Protein AF-A0A0B7FPZ1-F1 (afdb_monomer)

Secondary structure (DSSP, 8-state):
--SHHHHHHHHHHHHTSSS-------B-S--SSGGGHHHHHHHHHHHHHHTTS-TTS---S---PPPSSTHHHHHHHHHTTPPP-----BPPSS--SHHHHHHHHHHTS-HHHHHHH---HHHHHHHHHHHHHHHHHHHHTTSGGG--PPPB-

Mean predicted aligned error: 4.53 Å

InterPro domains:
  IPR029063 S-adenosyl-L-methionine-dependent methyltransferase superfamily [G3DSA:3.40.50.150] (1-146)

Nearest PDB structures (foldseek):
  1hmc-assembly1_A  TM=2.364E-01  e=9.979E-01  Homo sapiens
  4fa8-assembly1_F  TM=2.074E-01  e=1.175E+00  Homo sapiens

pLDDT: mean 90.56, std 8.21, range [58.44, 98.44]

Foldseek 3Di:
DPDLVVLLVVLLVVVPDPDDDDDDKDFLLAAPDPLQVLLSLLLVLVCLLQVLDDPVPDPDPRHDDDHSPCVSVVVSNVVSVDDDPDDDKAHDPDFPCSSLVSLVVLLPDDLVNSVVRPVDPVSSVVSVVSNVVSVVSQVVLVHSVSRGHGMMD

Structure (mmCIF, N/CA/C/O backbone):
data_AF-A0A0B7FPZ1-F1
#
_entry.id   AF-A0A0B7FPZ1-F1
#
loop_
_atom_site.group_PDB
_atom_site.id
_atom_site.type_symbol
_atom_site.label_atom_id
_atom_site.label_alt_id
_atom_site.label_comp_id
_atom_site.label_asym_id
_atom_site.label_entity_id
_atom_site.label_seq_id
_atom_site.pdbx_PDB_ins_code
_atom_site.Cartn_x
_atom_site.Cartn_y
_atom_site.Cartn_z
_atom_site.occupancy
_atom_site.B_iso_or_equiv
_atom_site.auth_seq_id
_atom_site.auth_comp_id
_atom_site.auth_asym_id
_atom_site.auth_atom_id
_atom_site.pdbx_PDB_model_num
ATOM 1 N N . MET A 1 1 ? 15.597 8.525 -1.594 1.00 60.59 1 MET A N 1
ATOM 2 C CA . MET A 1 1 ? 14.149 8.447 -1.293 1.00 60.59 1 MET A CA 1
ATOM 3 C C . MET A 1 1 ? 13.586 7.226 -2.002 1.00 60.59 1 MET A C 1
ATOM 5 O O . MET A 1 1 ? 14.058 6.962 -3.094 1.00 60.59 1 MET A O 1
ATOM 9 N N . SER A 1 2 ? 12.629 6.478 -1.449 1.00 77.81 2 SER A N 1
ATOM 10 C CA . SER A 1 2 ? 11.872 5.550 -2.309 1.00 77.81 2 SER A CA 1
ATOM 11 C C . SER A 1 2 ? 10.943 6.404 -3.172 1.00 77.81 2 SER A C 1
ATOM 13 O O . SER A 1 2 ? 10.285 7.294 -2.648 1.00 77.81 2 SER A O 1
ATOM 15 N N . SER A 1 3 ? 11.018 6.268 -4.491 1.00 84.94 3 SER A N 1
ATOM 16 C CA . SER A 1 3 ? 10.235 7.050 -5.454 1.00 84.94 3 SER A CA 1
ATOM 17 C C . SER A 1 3 ? 10.309 6.376 -6.828 1.00 84.94 3 SER A C 1
ATOM 19 O O . SER A 1 3 ? 11.260 5.621 -7.067 1.00 84.94 3 SER A O 1
ATOM 21 N N . PRO A 1 4 ? 9.396 6.680 -7.770 1.00 87.25 4 PRO A N 1
ATOM 22 C CA . PRO A 1 4 ? 9.513 6.188 -9.145 1.00 87.25 4 PRO A CA 1
ATOM 23 C C . PRO A 1 4 ? 10.861 6.546 -9.792 1.00 87.25 4 PRO A C 1
ATOM 25 O O . PRO A 1 4 ? 11.491 5.706 -10.429 1.00 87.25 4 PRO A O 1
ATOM 28 N N . ALA A 1 5 ? 11.355 7.769 -9.563 1.00 89.75 5 ALA A N 1
ATOM 29 C CA . ALA A 1 5 ? 12.641 8.222 -10.093 1.00 89.75 5 ALA A CA 1
ATOM 30 C C . ALA A 1 5 ? 13.826 7.443 -9.499 1.00 89.75 5 ALA A C 1
ATOM 32 O O . ALA A 1 5 ? 14.782 7.113 -10.201 1.00 89.75 5 ALA A O 1
ATOM 33 N N . THR A 1 6 ? 13.767 7.111 -8.208 1.00 89.50 6 THR A N 1
ATOM 34 C CA . THR A 1 6 ? 14.793 6.281 -7.570 1.00 89.50 6 THR A CA 1
ATOM 35 C C . THR A 1 6 ? 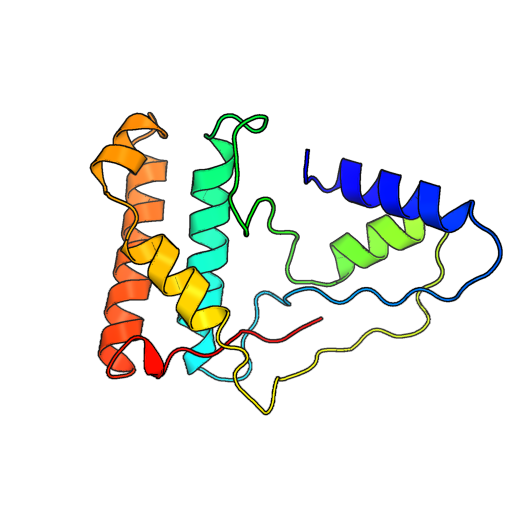14.753 4.847 -8.082 1.00 89.50 6 THR A C 1
ATOM 37 O O . THR A 1 6 ? 15.813 4.286 -8.346 1.00 89.50 6 THR A O 1
ATOM 40 N N . LEU A 1 7 ? 13.566 4.275 -8.304 1.00 89.00 7 LEU A N 1
ATOM 41 C CA . LEU A 1 7 ? 13.441 2.951 -8.913 1.00 89.00 7 LEU A CA 1
ATOM 42 C C . LEU A 1 7 ? 14.025 2.921 -10.335 1.00 89.00 7 LEU A C 1
ATOM 44 O O . LEU A 1 7 ? 14.784 2.011 -10.659 1.00 89.00 7 LEU A O 1
ATOM 48 N N . LEU A 1 8 ? 13.757 3.944 -11.153 1.00 91.12 8 LEU A N 1
ATOM 49 C CA . LEU A 1 8 ? 14.355 4.077 -12.486 1.00 91.12 8 LEU A CA 1
ATOM 50 C C . LEU A 1 8 ? 15.886 4.120 -12.431 1.00 91.12 8 LEU A C 1
ATOM 52 O O . LEU A 1 8 ? 16.561 3.433 -13.197 1.00 91.12 8 LEU A O 1
ATOM 56 N N . ASN A 1 9 ? 16.447 4.908 -11.512 1.00 92.94 9 ASN A N 1
ATOM 57 C CA . ASN A 1 9 ? 17.895 4.975 -11.334 1.00 92.94 9 ASN A CA 1
ATOM 58 C C . ASN A 1 9 ? 18.471 3.627 -10.887 1.00 92.94 9 ASN A C 1
ATOM 60 O O . ASN A 1 9 ? 19.483 3.200 -11.436 1.00 92.94 9 ASN A O 1
ATOM 64 N N . ASN A 1 10 ? 17.791 2.911 -9.986 1.00 91.12 10 ASN A N 1
ATOM 65 C CA . ASN A 1 10 ? 18.187 1.558 -9.594 1.00 91.12 10 ASN A CA 1
ATOM 66 C C . ASN A 1 10 ? 18.186 0.607 -10.797 1.00 91.12 10 ASN A C 1
ATOM 68 O O . ASN A 1 10 ? 19.150 -0.133 -10.994 1.00 91.12 10 ASN A O 1
ATOM 72 N N . PHE A 1 11 ? 17.155 0.654 -11.646 1.00 91.31 11 PHE A N 1
ATOM 73 C CA . PHE A 1 11 ? 17.116 -0.143 -12.872 1.00 91.31 11 PHE A CA 1
ATOM 74 C C . PHE A 1 11 ? 18.253 0.205 -13.835 1.00 91.31 11 PHE A C 1
ATOM 76 O O . PHE A 1 11 ? 18.859 -0.714 -14.382 1.00 91.31 11 PHE A O 1
ATOM 83 N N . ARG A 1 12 ? 18.609 1.482 -14.006 1.00 92.94 12 ARG A N 1
ATOM 84 C CA . ARG A 1 12 ? 19.756 1.899 -14.839 1.00 92.94 12 ARG A CA 1
ATOM 85 C C . ARG A 1 12 ? 21.090 1.402 -14.284 1.00 92.94 12 ARG A C 1
ATOM 87 O O . ARG A 1 12 ? 21.931 0.907 -15.037 1.00 92.94 12 ARG A O 1
ATOM 94 N N . THR A 1 13 ? 21.277 1.492 -12.969 1.00 92.56 13 THR A N 1
ATOM 95 C CA . THR A 1 13 ? 22.473 0.971 -12.296 1.00 92.56 13 THR A CA 1
ATOM 96 C C . THR A 1 13 ? 22.584 -0.539 -12.478 1.00 92.56 13 THR A C 1
ATOM 98 O O . THR A 1 13 ? 23.649 -1.033 -12.840 1.00 92.56 13 THR A O 1
ATOM 101 N N . LEU A 1 14 ? 21.482 -1.274 -12.296 1.00 89.88 14 LEU A N 1
ATOM 102 C CA . LEU A 1 14 ? 21.452 -2.722 -12.498 1.00 89.88 14 LEU A CA 1
ATOM 103 C C . LEU A 1 14 ? 21.677 -3.110 -13.965 1.00 89.88 14 LEU A C 1
ATOM 105 O O . LEU A 1 14 ? 22.291 -4.144 -14.214 1.00 89.88 14 LEU A O 1
ATOM 109 N N . PHE A 1 15 ? 21.193 -2.309 -14.921 1.00 89.00 15 PHE A N 1
ATOM 110 C CA . PHE A 1 15 ? 21.353 -2.567 -16.356 1.00 89.00 15 PHE A CA 1
ATOM 111 C C . PHE A 1 15 ? 22.815 -2.442 -16.792 1.00 89.00 15 PHE A C 1
ATOM 113 O O . PHE A 1 15 ? 23.290 -3.195 -17.634 1.00 89.00 15 PHE A O 1
ATOM 120 N N . SER A 1 16 ? 23.542 -1.510 -16.174 1.00 88.19 16 SER A N 1
ATOM 121 C CA . SER A 1 16 ? 24.965 -1.275 -16.437 1.00 88.19 16 SER A CA 1
ATOM 122 C C . SER A 1 16 ? 25.879 -2.364 -15.853 1.00 88.19 16 SER A C 1
ATOM 124 O O . SER A 1 16 ? 27.081 -2.365 -16.118 1.00 88.19 16 SER A O 1
ATOM 126 N N . ALA A 1 17 ? 25.341 -3.276 -15.036 1.00 86.31 17 ALA A N 1
ATOM 127 C CA . ALA A 1 17 ? 26.099 -4.371 -14.445 1.00 86.31 17 ALA A CA 1
ATOM 128 C C . ALA A 1 17 ? 26.253 -5.554 -15.430 1.00 86.31 17 ALA A C 1
ATOM 130 O O . ALA A 1 17 ? 25.392 -5.759 -16.286 1.00 86.31 17 ALA A O 1
ATOM 131 N N . PRO A 1 18 ? 27.314 -6.378 -15.307 1.00 81.31 18 PRO A N 1
ATOM 132 C CA . PRO A 1 18 ? 27.516 -7.554 -16.155 1.00 81.31 18 PRO A CA 1
ATOM 133 C C . PRO A 1 18 ? 26.310 -8.507 -16.173 1.00 81.31 18 PRO A C 1
ATOM 135 O O . PRO A 1 18 ? 25.591 -8.644 -15.185 1.00 81.31 18 PRO A O 1
ATOM 138 N N . SER A 1 19 ? 26.122 -9.170 -17.316 1.00 64.69 19 SER A N 1
ATOM 139 C CA . SER A 1 19 ? 24.926 -9.899 -17.760 1.00 64.69 19 SER A CA 1
ATOM 140 C C . SER A 1 19 ? 24.312 -10.866 -16.736 1.00 64.69 19 SER A C 1
ATOM 142 O O . SER A 1 19 ? 24.742 -12.015 -16.617 1.00 64.69 19 SER A O 1
ATOM 144 N N . ILE A 1 20 ? 23.242 -10.439 -16.061 1.00 75.69 20 ILE A N 1
ATOM 145 C CA . ILE A 1 20 ? 22.403 -11.307 -15.223 1.00 75.69 20 ILE A CA 1
ATOM 146 C C . ILE A 1 20 ? 20.931 -10.976 -15.495 1.00 75.69 20 ILE A C 1
ATOM 148 O O . ILE A 1 20 ? 20.535 -9.811 -15.474 1.00 75.69 20 ILE A O 1
ATOM 152 N N . LYS A 1 21 ? 20.108 -12.005 -15.729 1.00 85.38 21 LYS A N 1
ATOM 153 C CA . LYS A 1 21 ? 18.644 -11.866 -15.732 1.00 85.38 21 LYS A CA 1
ATOM 154 C C . LYS A 1 21 ? 18.179 -11.464 -14.334 1.00 85.38 21 LYS A C 1
ATOM 156 O O . LYS A 1 21 ? 18.582 -12.085 -13.353 1.00 85.38 21 LYS A O 1
ATOM 161 N N . ARG A 1 22 ? 17.335 -10.441 -14.234 1.00 86.44 22 ARG A N 1
ATOM 162 C CA . ARG A 1 22 ? 16.783 -9.979 -12.957 1.00 86.44 22 ARG A CA 1
ATOM 163 C C . ARG A 1 22 ? 15.298 -10.302 -12.889 1.00 86.44 22 ARG A C 1
ATOM 165 O O . ARG A 1 22 ? 14.592 -10.122 -13.876 1.00 86.44 22 ARG A O 1
ATOM 172 N N . SER A 1 23 ? 14.866 -10.751 -11.719 1.00 88.44 23 SER A N 1
ATOM 173 C CA . SER A 1 23 ? 13.457 -10.870 -11.359 1.00 88.44 23 SER A CA 1
ATOM 174 C C . SER A 1 23 ? 13.149 -9.801 -10.323 1.00 88.44 23 SER A C 1
ATOM 176 O O . SER A 1 23 ? 13.956 -9.563 -9.423 1.00 88.44 23 SER A O 1
ATOM 178 N N . VAL A 1 24 ? 12.001 -9.157 -10.471 1.00 86.88 24 VAL A N 1
ATOM 179 C CA . VAL A 1 24 ? 11.449 -8.212 -9.502 1.00 86.88 24 VAL A CA 1
ATOM 180 C C . VAL A 1 24 ? 10.107 -8.784 -9.088 1.00 86.88 24 VAL A C 1
ATOM 182 O O . VAL A 1 24 ? 9.371 -9.243 -9.953 1.00 86.88 24 VAL A O 1
ATOM 185 N N . ALA A 1 25 ? 9.842 -8.784 -7.789 1.00 87.12 25 ALA A N 1
ATOM 186 C CA . ALA A 1 25 ? 8.554 -9.138 -7.224 1.00 87.12 25 ALA A CA 1
ATOM 187 C C . ALA A 1 25 ? 8.132 -7.995 -6.303 1.00 87.12 25 ALA A C 1
ATOM 189 O O . ALA A 1 25 ? 8.972 -7.450 -5.583 1.00 87.12 25 ALA A O 1
ATOM 190 N N . GLU A 1 26 ? 6.868 -7.608 -6.354 1.00 87.00 26 GLU A N 1
ATOM 191 C CA . GLU A 1 26 ? 6.315 -6.532 -5.538 1.00 87.00 26 GLU A CA 1
ATOM 192 C C . GLU A 1 26 ? 4.831 -6.786 -5.290 1.00 87.00 26 GLU A C 1
ATOM 194 O O . GLU A 1 26 ? 4.168 -7.435 -6.089 1.00 87.00 26 GLU A O 1
ATOM 199 N N . TYR A 1 27 ? 4.257 -6.229 -4.230 1.00 90.12 27 TYR A N 1
ATOM 200 C CA . TYR A 1 27 ? 2.821 -6.371 -4.023 1.00 90.12 27 TYR A CA 1
ATOM 201 C C . TYR A 1 27 ? 1.996 -5.772 -5.179 1.00 90.12 27 TYR A C 1
ATOM 203 O O . TYR A 1 27 ? 2.250 -4.657 -5.649 1.00 90.12 27 TYR A O 1
ATOM 211 N N . ALA A 1 28 ? 0.982 -6.516 -5.630 1.00 89.62 28 ALA A N 1
ATOM 212 C CA . ALA A 1 28 ? 0.158 -6.187 -6.796 1.00 89.62 28 ALA A CA 1
ATOM 213 C C . ALA A 1 28 ? -0.896 -5.100 -6.515 1.00 89.62 28 ALA A C 1
ATOM 215 O O . ALA A 1 28 ? -1.508 -4.572 -7.441 1.00 89.62 28 ALA A O 1
ATOM 216 N N . LEU A 1 29 ? -1.132 -4.763 -5.237 1.00 91.00 29 LEU A N 1
ATOM 217 C CA . LEU A 1 29 ? -2.261 -3.933 -4.769 1.00 91.00 29 LEU A CA 1
ATOM 218 C C . LEU A 1 29 ? -3.637 -4.462 -5.205 1.00 91.00 29 LEU A C 1
ATOM 220 O O . LEU A 1 29 ? -4.623 -3.724 -5.251 1.00 91.00 29 LEU A O 1
ATOM 224 N N . SER A 1 30 ? -3.705 -5.753 -5.491 1.00 91.19 30 SER A N 1
ATOM 225 C CA . SER A 1 30 ? -4.921 -6.520 -5.704 1.00 91.19 30 SER A CA 1
ATOM 226 C C . SER A 1 30 ? -4.897 -7.735 -4.791 1.00 91.19 30 SER A C 1
ATOM 228 O O . SER A 1 30 ? -3.838 -8.185 -4.358 1.00 91.19 30 SER A O 1
ATOM 230 N N . ALA A 1 31 ? -6.075 -8.259 -4.483 1.00 92.81 31 ALA A N 1
ATOM 231 C CA . ALA A 1 31 ? -6.203 -9.471 -3.700 1.00 92.81 31 ALA A CA 1
ATOM 232 C C . ALA A 1 31 ? -7.186 -10.406 -4.393 1.00 92.81 31 ALA A C 1
ATOM 234 O O . ALA A 1 31 ? -8.356 -10.063 -4.568 1.00 92.81 31 ALA A O 1
ATOM 235 N N . SER A 1 32 ? -6.720 -11.599 -4.743 1.00 93.19 32 SER A N 1
ATOM 236 C CA . SER A 1 32 ? -7.572 -12.662 -5.274 1.00 93.19 32 SER A CA 1
ATOM 237 C C . SER A 1 32 ? -8.436 -13.282 -4.175 1.00 93.19 32 SER A C 1
ATOM 239 O O . SER A 1 32 ? -9.541 -13.762 -4.424 1.00 93.19 32 SER A O 1
ATOM 241 N N . ASN A 1 33 ? -7.961 -13.231 -2.927 1.00 93.25 33 ASN A N 1
ATOM 242 C CA . ASN A 1 33 ? -8.736 -13.590 -1.748 1.00 93.25 33 ASN A CA 1
ATOM 243 C C . ASN A 1 33 ? -9.352 -12.337 -1.109 1.00 93.25 33 ASN A C 1
ATOM 245 O O . ASN A 1 33 ? -8.645 -11.373 -0.813 1.00 93.25 33 ASN A O 1
ATOM 249 N N . ILE A 1 34 ? -10.654 -12.377 -0.811 1.00 93.75 34 ILE A N 1
ATOM 250 C CA . ILE A 1 34 ? -11.366 -11.255 -0.182 1.00 93.75 34 ILE A CA 1
ATOM 251 C C . ILE A 1 34 ? -10.725 -10.811 1.149 1.00 93.75 34 ILE A C 1
ATOM 253 O O . ILE A 1 34 ? -10.728 -9.626 1.485 1.00 93.75 34 ILE A O 1
ATOM 257 N N . ASN A 1 35 ? -10.096 -11.737 1.877 1.00 96.00 35 ASN A N 1
ATOM 258 C CA . ASN A 1 35 ? -9.417 -11.465 3.140 1.00 96.00 35 ASN A CA 1
ATOM 259 C C . ASN A 1 35 ? -8.138 -10.622 2.982 1.00 96.00 35 ASN A C 1
ATOM 261 O O . ASN A 1 35 ? -7.593 -10.170 3.989 1.00 96.00 35 ASN A O 1
ATOM 265 N N . GLY A 1 36 ? -7.653 -10.406 1.754 1.00 96.06 36 GLY A N 1
ATOM 266 C CA . GLY A 1 36 ? -6.508 -9.540 1.458 1.00 96.06 36 GLY A CA 1
ATOM 267 C C . GLY A 1 36 ? -6.869 -8.067 1.230 1.00 96.06 36 GLY A C 1
ATOM 268 O O . GLY A 1 36 ? -6.001 -7.201 1.306 1.00 96.06 36 GLY A O 1
ATOM 269 N N . TYR A 1 37 ? -8.143 -7.721 1.018 1.00 96.38 37 TYR A N 1
ATOM 270 C CA . TYR A 1 37 ? -8.534 -6.317 0.806 1.00 96.38 37 TYR A CA 1
ATOM 271 C C . TYR A 1 37 ? -8.200 -5.362 1.964 1.00 96.38 37 TYR A C 1
ATOM 273 O O . TYR A 1 37 ? -7.798 -4.229 1.679 1.00 96.38 37 TYR A O 1
ATOM 281 N N . PRO A 1 38 ? -8.303 -5.760 3.250 1.00 98.12 38 PRO A N 1
ATOM 282 C CA . PRO A 1 38 ? -7.841 -4.914 4.347 1.00 98.12 38 PRO A CA 1
ATOM 283 C C . PRO A 1 38 ? -6.367 -4.525 4.204 1.00 98.12 38 PRO A C 1
ATOM 285 O O . PRO A 1 38 ? -6.012 -3.386 4.497 1.00 98.12 38 PRO A O 1
ATOM 288 N N . HIS A 1 39 ? -5.527 -5.431 3.698 1.00 97.38 39 HIS A N 1
ATOM 289 C CA . HIS A 1 39 ? -4.111 -5.172 3.467 1.00 97.38 39 HIS A CA 1
ATOM 290 C C . HIS A 1 39 ? -3.885 -4.184 2.309 1.00 97.38 39 HIS A C 1
ATOM 292 O O . HIS A 1 39 ? -3.116 -3.240 2.485 1.00 97.38 39 HIS A O 1
ATOM 298 N N . VAL A 1 40 ? -4.624 -4.289 1.192 1.00 96.12 40 VAL A N 1
ATOM 299 C CA . VAL A 1 40 ? -4.574 -3.281 0.104 1.00 96.12 40 VAL A CA 1
ATOM 300 C C . VAL A 1 40 ? -4.853 -1.876 0.650 1.00 96.12 40 VAL A C 1
ATOM 302 O O . VAL A 1 40 ? -4.090 -0.936 0.420 1.00 96.12 40 VAL A O 1
ATOM 305 N N . LEU A 1 41 ? -5.944 -1.731 1.406 1.00 97.44 41 LEU A N 1
ATOM 306 C CA . LEU A 1 41 ? -6.339 -0.452 1.995 1.00 97.44 41 LEU A CA 1
ATOM 307 C C . LEU A 1 41 ? -5.315 0.048 3.019 1.00 97.44 41 LEU A C 1
ATOM 309 O O . LEU A 1 41 ? -5.043 1.249 3.075 1.00 97.44 41 LEU A O 1
ATOM 313 N N . ALA A 1 42 ? -4.735 -0.863 3.805 1.00 97.69 42 ALA A N 1
ATOM 314 C CA . ALA A 1 42 ? -3.731 -0.515 4.796 1.00 97.69 42 ALA A CA 1
ATOM 315 C C . ALA A 1 42 ? -2.470 0.069 4.157 1.00 97.69 42 ALA A C 1
ATOM 317 O O . ALA A 1 42 ? -2.010 1.130 4.576 1.00 97.69 42 ALA A O 1
ATOM 318 N N . VAL A 1 43 ? -1.958 -0.575 3.108 1.00 96.06 43 VAL A N 1
ATOM 319 C CA . VAL A 1 43 ? -0.779 -0.123 2.356 1.00 96.06 43 VAL A CA 1
ATOM 320 C C . VAL A 1 43 ? -1.025 1.254 1.729 1.00 96.06 43 VAL A C 1
ATOM 322 O O . VAL A 1 43 ? -0.189 2.149 1.855 1.00 96.06 43 VAL A O 1
ATOM 325 N N . LEU A 1 44 ? -2.198 1.480 1.127 1.00 95.56 44 LEU A N 1
ATOM 326 C CA . LEU A 1 44 ? -2.546 2.784 0.551 1.00 95.56 44 LEU A CA 1
ATOM 327 C C . LEU A 1 44 ? -2.600 3.893 1.609 1.00 95.56 44 LEU A C 1
ATOM 329 O O . LEU A 1 44 ? -1.993 4.947 1.421 1.00 95.56 44 LEU A O 1
ATOM 333 N N . ALA A 1 45 ? -3.277 3.663 2.736 1.00 96.56 45 ALA A N 1
ATOM 334 C CA . ALA A 1 45 ? -3.353 4.655 3.807 1.00 96.56 45 ALA A CA 1
ATOM 335 C C . ALA A 1 45 ? -1.985 4.934 4.440 1.00 96.56 45 ALA A C 1
ATOM 337 O O . ALA A 1 45 ? -1.665 6.088 4.719 1.00 96.56 45 ALA A O 1
ATOM 338 N N . GLN A 1 46 ? -1.155 3.908 4.636 1.00 95.69 46 GLN A N 1
ATOM 339 C CA . GLN A 1 46 ? 0.203 4.096 5.139 1.00 95.69 46 GLN A CA 1
ATOM 340 C C . GLN A 1 46 ? 1.048 4.941 4.186 1.00 95.69 46 GLN A C 1
ATOM 342 O O . GLN A 1 46 ? 1.708 5.871 4.642 1.00 95.69 46 GLN A O 1
ATOM 347 N N . ALA A 1 47 ? 0.964 4.700 2.875 1.00 93.88 47 ALA A N 1
ATOM 348 C CA . ALA A 1 47 ? 1.641 5.532 1.884 1.00 93.88 47 ALA A CA 1
ATOM 349 C C . ALA A 1 47 ? 1.146 6.986 1.906 1.00 93.88 47 ALA A C 1
ATOM 351 O O . ALA A 1 47 ? 1.954 7.907 1.819 1.00 93.88 47 ALA A O 1
ATOM 352 N N . MET A 1 48 ? -0.162 7.206 2.083 1.00 94.75 48 MET A N 1
ATOM 353 C CA . MET A 1 48 ? -0.732 8.550 2.243 1.00 94.75 48 MET A CA 1
ATOM 354 C C . MET A 1 48 ? -0.244 9.252 3.513 1.00 94.75 48 MET A C 1
ATOM 356 O O . MET A 1 48 ? -0.074 10.461 3.504 1.00 94.75 48 MET A O 1
ATOM 360 N N . ILE A 1 49 ? -0.011 8.529 4.609 1.00 94.94 49 ILE A N 1
ATOM 361 C CA . ILE A 1 49 ? 0.574 9.110 5.827 1.00 94.94 49 ILE A CA 1
ATOM 362 C C . ILE A 1 49 ? 2.062 9.406 5.613 1.00 94.94 49 ILE A C 1
ATOM 364 O O . ILE A 1 49 ? 2.574 10.426 6.075 1.00 94.94 49 ILE A O 1
ATOM 368 N N . GLU A 1 50 ? 2.764 8.511 4.923 1.00 93.81 50 GLU A N 1
ATOM 369 C CA . GLU A 1 50 ? 4.210 8.568 4.762 1.00 93.81 50 GLU A CA 1
ATOM 370 C C . GLU A 1 50 ? 4.687 9.832 4.049 1.00 93.81 50 GLU A C 1
ATOM 372 O O . GLU A 1 50 ? 5.701 10.399 4.451 1.00 93.81 50 GLU A O 1
ATOM 377 N N . VAL A 1 51 ? 3.955 10.313 3.040 1.00 92.81 51 VAL A N 1
ATOM 378 C CA . VAL A 1 51 ? 4.361 11.507 2.275 1.00 92.81 51 VAL A CA 1
ATOM 379 C C . VAL A 1 51 ? 4.480 12.776 3.131 1.00 92.81 51 VAL A C 1
ATOM 381 O O . VAL A 1 51 ? 5.082 13.749 2.685 1.00 92.81 51 VAL A O 1
ATOM 384 N N . HIS A 1 52 ? 3.944 12.769 4.356 1.00 93.81 52 HIS A N 1
ATOM 385 C CA . HIS A 1 52 ? 4.044 13.873 5.313 1.00 93.81 52 HIS A CA 1
ATOM 386 C C . HIS A 1 52 ? 5.155 13.698 6.359 1.00 93.81 52 HIS A C 1
ATOM 388 O O . HIS A 1 52 ? 5.391 14.606 7.157 1.00 93.81 52 HIS A O 1
ATOM 394 N N . LYS A 1 53 ? 5.825 12.542 6.407 1.00 92.00 53 LYS A N 1
ATOM 395 C CA . LYS A 1 53 ? 6.912 12.296 7.360 1.00 92.00 53 LYS A CA 1
ATOM 396 C C . LYS A 1 53 ? 8.244 12.838 6.851 1.00 92.00 53 LYS A C 1
AT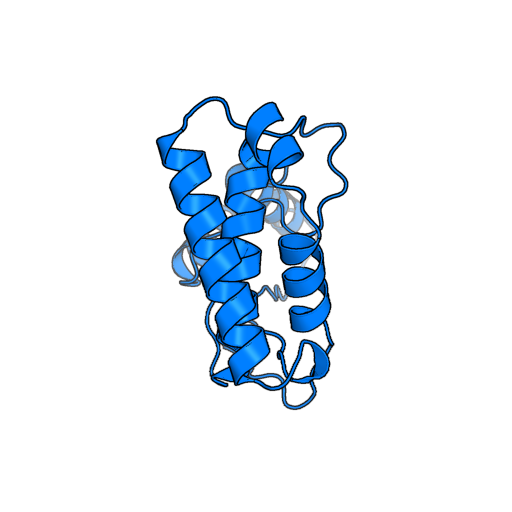OM 398 O O . LYS A 1 53 ? 8.485 12.959 5.652 1.00 92.00 53 LYS A O 1
ATOM 403 N N . ASP A 1 54 ? 9.145 13.093 7.796 1.00 89.69 54 ASP A N 1
ATOM 404 C CA . ASP A 1 54 ? 10.557 13.320 7.499 1.00 89.69 54 ASP A CA 1
ATOM 405 C C . ASP A 1 54 ? 11.175 12.035 6.927 1.00 89.69 54 ASP A C 1
ATOM 407 O O . ASP A 1 54 ? 11.312 11.022 7.621 1.00 89.69 54 ASP A O 1
ATOM 411 N N . TYR A 1 55 ? 11.533 12.077 5.645 1.00 80.19 55 TYR A N 1
ATOM 412 C CA . TYR A 1 55 ? 11.997 10.910 4.903 1.00 80.19 55 TYR A CA 1
ATOM 413 C C . TYR A 1 55 ? 13.352 10.386 5.389 1.00 80.19 55 TYR A C 1
ATOM 415 O O . TYR A 1 55 ? 13.638 9.204 5.196 1.00 80.19 55 TYR A O 1
ATOM 423 N N . GLU A 1 56 ? 14.191 11.230 5.999 1.00 82.81 56 GLU A N 1
ATOM 424 C CA . GLU A 1 56 ? 15.508 10.817 6.507 1.00 82.81 56 GLU A CA 1
ATOM 425 C C . GLU A 1 56 ? 15.388 10.004 7.792 1.00 82.81 56 GLU A C 1
ATOM 427 O O . GLU A 1 56 ? 16.279 9.225 8.124 1.00 82.81 56 GLU A O 1
ATOM 432 N N . LYS A 1 57 ? 14.265 10.160 8.495 1.00 84.06 57 LYS A N 1
ATOM 433 C CA . LYS A 1 57 ? 13.985 9.512 9.778 1.00 84.06 57 LYS A CA 1
ATOM 434 C C . LYS A 1 57 ? 12.934 8.417 9.674 1.00 84.06 57 LYS A C 1
ATOM 436 O O . LYS A 1 57 ? 12.576 7.830 10.691 1.00 84.06 57 LYS A O 1
ATOM 441 N N . SER A 1 58 ? 12.396 8.169 8.480 1.00 83.00 58 SER A N 1
ATOM 442 C CA . SER A 1 58 ? 11.338 7.185 8.340 1.00 83.00 58 SER A CA 1
ATOM 443 C C . SER A 1 58 ? 11.873 5.756 8.319 1.00 83.00 58 SER A C 1
ATOM 445 O O . SER A 1 58 ? 12.684 5.369 7.472 1.00 83.00 58 SER A O 1
ATOM 447 N N . GLU A 1 59 ? 11.333 4.951 9.227 1.00 83.25 59 GLU A N 1
ATOM 448 C CA . GLU A 1 59 ? 11.553 3.509 9.329 1.00 83.25 59 GLU A CA 1
ATOM 449 C C . GLU A 1 59 ? 10.362 2.704 8.779 1.00 83.25 59 GLU A C 1
ATOM 451 O O . GLU A 1 59 ? 10.334 1.484 8.906 1.00 83.25 59 GLU A O 1
ATOM 456 N N . SER A 1 60 ? 9.377 3.359 8.146 1.00 84.12 60 SER A N 1
ATOM 457 C CA . SER A 1 60 ? 8.179 2.686 7.630 1.00 84.12 60 SER A CA 1
ATOM 458 C C . SER A 1 60 ? 8.519 1.620 6.590 1.00 84.12 60 SER A C 1
ATOM 460 O O . SER A 1 60 ? 9.406 1.819 5.750 1.00 84.12 60 SER A O 1
ATOM 462 N N . ASN A 1 61 ? 7.764 0.518 6.613 1.00 83.69 61 ASN A N 1
ATOM 463 C CA . ASN A 1 61 ? 7.857 -0.540 5.609 1.00 83.69 61 ASN A CA 1
ATOM 464 C C . ASN A 1 61 ? 7.275 -0.069 4.267 1.00 83.69 61 ASN A C 1
ATOM 466 O O . ASN A 1 61 ? 7.951 -0.065 3.240 1.00 83.69 61 ASN A O 1
ATOM 470 N N . VAL A 1 62 ? 6.045 0.448 4.294 1.00 86.31 62 VAL A N 1
ATOM 471 C CA . VAL A 1 62 ? 5.397 1.045 3.125 1.00 86.31 62 VAL A CA 1
ATOM 472 C C . VAL A 1 62 ? 5.798 2.511 3.006 1.00 86.31 62 VAL A C 1
ATOM 474 O O . VAL A 1 62 ? 5.432 3.327 3.852 1.00 86.31 62 VAL A O 1
ATOM 477 N N . ARG A 1 63 ? 6.531 2.857 1.938 1.00 86.50 63 ARG A N 1
ATOM 478 C CA . ARG A 1 63 ? 6.987 4.243 1.704 1.00 86.50 63 ARG A CA 1
ATOM 479 C C . ARG A 1 63 ? 6.459 4.894 0.440 1.00 86.50 63 ARG A C 1
ATOM 481 O O . ARG A 1 63 ? 6.208 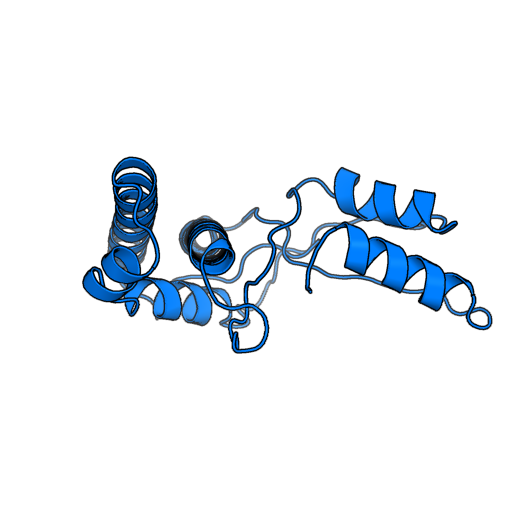6.093 0.388 1.00 86.50 63 ARG A O 1
ATOM 488 N N . THR A 1 64 ? 6.343 4.112 -0.620 1.00 86.38 64 THR A N 1
ATOM 489 C CA . THR A 1 64 ? 5.858 4.584 -1.912 1.00 86.38 64 THR A CA 1
ATOM 490 C C . THR A 1 64 ? 5.092 3.456 -2.545 1.00 86.38 64 THR A C 1
ATOM 492 O O . THR A 1 64 ? 5.637 2.378 -2.761 1.00 86.38 64 THR A O 1
ATOM 495 N N . VAL A 1 65 ? 3.831 3.724 -2.846 1.00 87.50 65 VAL A N 1
ATOM 496 C CA . VAL A 1 65 ? 2.981 2.786 -3.557 1.00 87.50 65 VAL A CA 1
ATOM 497 C C . VAL A 1 65 ? 3.004 3.172 -5.026 1.00 87.50 65 VAL A C 1
ATOM 499 O O . VAL A 1 65 ? 2.619 4.280 -5.399 1.00 87.50 65 VAL A O 1
ATOM 502 N N . LEU A 1 66 ? 3.522 2.271 -5.855 1.00 79.62 66 LEU A N 1
ATOM 503 C CA . LEU A 1 66 ? 3.490 2.412 -7.307 1.00 79.62 66 LEU A CA 1
ATOM 504 C C . LEU A 1 66 ? 2.149 1.902 -7.831 1.00 79.62 66 LEU A C 1
ATOM 506 O O . LEU A 1 66 ? 1.491 1.098 -7.179 1.00 79.62 66 LEU A O 1
ATOM 510 N N . ARG A 1 67 ? 1.731 2.374 -9.007 1.00 73.81 67 ARG A N 1
ATOM 511 C CA . ARG A 1 67 ? 0.462 1.962 -9.619 1.00 73.81 67 ARG A CA 1
ATOM 512 C C . ARG A 1 67 ? 0.403 0.428 -9.727 1.00 73.81 67 ARG A C 1
ATOM 514 O O . ARG A 1 67 ? 1.393 -0.183 -10.122 1.00 73.81 67 ARG A O 1
ATOM 521 N N . SER A 1 68 ? -0.748 -0.146 -9.363 1.00 63.56 68 SER A N 1
ATOM 522 C CA . SER A 1 68 ? -1.017 -1.597 -9.302 1.00 63.56 68 SER A CA 1
ATOM 523 C C . SER A 1 68 ? -0.784 -2.307 -10.632 1.00 63.56 68 SER A C 1
ATOM 525 O O . SER A 1 68 ? -0.363 -3.454 -10.684 1.00 63.56 68 SER A O 1
ATOM 527 N N . GLU A 1 69 ? -1.026 -1.594 -11.726 1.00 61.12 69 GLU A N 1
ATOM 528 C CA . GLU A 1 69 ? -0.746 -2.070 -13.067 1.00 61.12 69 GLU A CA 1
ATOM 529 C C . GLU A 1 69 ? 0.773 -2.058 -13.282 1.00 61.12 69 GLU A C 1
ATOM 531 O O . GLU A 1 69 ? 1.410 -0.993 -13.236 1.00 61.12 69 GLU A O 1
ATOM 536 N N . GLY A 1 70 ? 1.341 -3.235 -13.572 1.00 58.44 70 GLY A N 1
ATOM 537 C CA . GLY A 1 70 ? 2.749 -3.433 -13.930 1.00 58.44 70 GLY A CA 1
ATOM 538 C C . GLY A 1 70 ? 3.271 -2.409 -14.938 1.00 58.44 70 GLY A C 1
ATOM 539 O O . GLY A 1 70 ? 4.451 -2.087 -14.912 1.00 58.44 70 GLY A O 1
ATOM 540 N N . ILE A 1 71 ? 2.389 -1.786 -15.728 1.00 60.06 71 ILE A N 1
ATOM 541 C CA . ILE A 1 71 ? 2.633 -0.649 -16.627 1.00 60.06 71 ILE A CA 1
ATOM 542 C C . ILE A 1 71 ? 3.649 0.350 -16.067 1.00 60.06 71 ILE A C 1
ATOM 544 O O . ILE A 1 71 ? 4.600 0.672 -16.768 1.00 60.06 71 ILE A O 1
ATOM 548 N N . SER A 1 72 ? 3.510 0.823 -14.821 1.00 71.06 72 SER A N 1
ATOM 549 C CA . SER A 1 72 ? 4.458 1.826 -14.307 1.00 71.06 72 SER A CA 1
ATOM 550 C C . SER A 1 72 ? 5.859 1.246 -14.081 1.00 71.06 72 SER A C 1
ATOM 552 O O . SER A 1 72 ? 6.850 1.865 -14.450 1.00 71.06 72 SER A O 1
ATOM 554 N N . LYS A 1 73 ? 5.966 0.027 -13.545 1.00 75.81 73 LYS A N 1
ATOM 555 C CA . LYS A 1 73 ? 7.247 -0.646 -13.274 1.00 75.81 73 LYS A CA 1
ATOM 556 C C . LYS A 1 73 ? 7.913 -1.125 -14.567 1.00 75.81 73 LYS A C 1
ATOM 558 O O . LYS A 1 73 ? 9.112 -0.932 -14.746 1.00 75.81 73 LYS A O 1
ATOM 563 N N . LEU A 1 74 ? 7.130 -1.688 -15.484 1.00 82.62 74 LEU A N 1
ATOM 564 C CA . LEU A 1 74 ? 7.547 -2.123 -16.817 1.00 82.62 74 LEU A CA 1
ATOM 565 C C . LEU A 1 74 ? 7.999 -0.941 -17.670 1.00 82.62 74 LEU A C 1
ATOM 567 O O . LEU A 1 74 ? 9.014 -1.041 -18.354 1.00 82.62 74 LEU A O 1
ATOM 571 N N . GLN A 1 75 ? 7.295 0.191 -17.589 1.00 86.38 75 GLN A N 1
ATOM 572 C CA . GLN A 1 75 ? 7.710 1.423 -18.248 1.00 86.38 75 GLN A CA 1
ATOM 573 C C . GLN A 1 75 ? 9.069 1.883 -17.716 1.00 86.38 75 GLN A C 1
ATOM 575 O O . GLN A 1 75 ? 9.971 2.119 -18.513 1.00 86.38 75 GLN A O 1
ATOM 580 N N . LEU A 1 76 ? 9.258 1.939 -16.392 1.00 88.94 76 LEU A N 1
ATOM 581 C CA . LEU A 1 76 ? 10.550 2.319 -15.806 1.00 88.94 76 LEU A CA 1
ATOM 582 C C . LEU A 1 76 ? 11.662 1.327 -16.188 1.00 88.94 76 LEU A C 1
ATOM 584 O O . LEU A 1 76 ? 12.791 1.738 -16.451 1.00 88.94 76 LEU A O 1
ATOM 588 N N . ALA A 1 77 ? 11.362 0.027 -16.248 1.00 88.62 77 ALA A N 1
ATOM 589 C CA . ALA A 1 77 ? 12.312 -0.988 -16.694 1.00 88.62 77 ALA A CA 1
ATOM 590 C C . ALA A 1 77 ? 12.707 -0.770 -18.166 1.00 88.62 77 ALA A C 1
ATOM 592 O O . ALA A 1 77 ? 13.897 -0.733 -18.484 1.00 88.62 77 ALA A O 1
ATOM 593 N N . SER A 1 78 ? 11.729 -0.536 -19.044 1.00 90.19 78 SER A N 1
ATOM 594 C CA . SER A 1 78 ? 11.958 -0.231 -20.459 1.00 90.19 78 SER A CA 1
ATOM 595 C C . SER A 1 78 ? 12.750 1.067 -20.646 1.00 90.19 78 SER A C 1
ATOM 597 O O . SER A 1 78 ? 13.674 1.105 -21.454 1.00 90.19 78 SER A O 1
ATOM 599 N N . GLU A 1 79 ? 12.440 2.120 -19.885 1.00 92.56 79 GLU A N 1
ATOM 600 C CA . GLU A 1 79 ? 13.180 3.392 -19.889 1.00 92.56 79 GLU A CA 1
ATOM 601 C C . GLU A 1 79 ? 14.630 3.243 -19.396 1.00 92.56 79 GLU A C 1
ATOM 603 O O . GLU A 1 79 ? 15.496 4.053 -19.734 1.00 92.56 79 GLU A O 1
ATOM 608 N N . ALA A 1 80 ? 14.913 2.214 -18.596 1.00 92.06 80 ALA A N 1
ATOM 609 C CA . ALA A 1 80 ? 16.258 1.849 -18.164 1.00 92.06 80 ALA A CA 1
ATOM 610 C C . ALA A 1 80 ? 16.990 0.903 -19.138 1.00 92.06 80 ALA A C 1
ATOM 612 O O . ALA A 1 80 ? 18.152 0.589 -18.893 1.00 92.06 80 ALA A O 1
ATOM 613 N N . GLY A 1 81 ? 16.345 0.475 -20.229 1.00 92.06 81 GLY A N 1
ATOM 614 C CA . GLY A 1 81 ? 16.922 -0.402 -21.253 1.00 92.06 81 GLY A CA 1
ATOM 615 C C . GLY A 1 81 ? 16.623 -1.893 -21.072 1.00 92.06 81 GLY A C 1
ATOM 616 O O . GLY A 1 81 ? 17.098 -2.710 -21.861 1.00 92.06 81 GLY A O 1
ATOM 617 N N . TRP A 1 82 ? 15.836 -2.277 -20.065 1.00 91.25 82 TRP A N 1
ATOM 618 C CA . TRP A 1 82 ? 15.480 -3.677 -19.841 1.00 91.25 82 TRP A CA 1
ATOM 619 C C . TRP A 1 82 ? 14.431 -4.168 -20.834 1.00 91.25 82 TRP A C 1
ATOM 621 O O . TRP A 1 82 ? 13.445 -3.489 -21.112 1.00 91.25 82 TRP A O 1
ATOM 631 N N . LEU A 1 83 ? 14.602 -5.411 -21.285 1.00 90.31 83 LEU A N 1
ATOM 632 C CA . LEU A 1 83 ? 13.551 -6.169 -21.952 1.00 90.31 83 LEU A CA 1
ATOM 633 C C . LEU A 1 83 ? 12.851 -7.064 -20.928 1.00 90.31 83 LEU A C 1
ATOM 635 O O . LEU A 1 83 ? 13.483 -7.910 -20.290 1.00 90.31 83 LEU A O 1
ATOM 639 N N . VAL A 1 84 ? 11.538 -6.906 -20.799 1.00 88.00 84 VAL A N 1
ATOM 640 C CA . VAL A 1 84 ? 10.724 -7.743 -19.916 1.00 88.00 84 VAL A CA 1
ATOM 641 C C . VAL A 1 84 ? 10.429 -9.054 -20.633 1.00 88.00 84 VAL A C 1
ATOM 643 O O . VAL A 1 84 ? 9.800 -9.072 -21.686 1.00 88.00 84 VAL A O 1
ATOM 646 N N . SER A 1 85 ? 10.916 -10.158 -20.066 1.00 90.12 85 SER A N 1
ATOM 647 C CA . SER A 1 85 ? 10.746 -11.493 -20.659 1.00 90.12 85 SER A CA 1
ATOM 648 C C . SER A 1 85 ? 9.485 -12.224 -20.193 1.00 90.12 85 SER A C 1
ATOM 650 O O . SER A 1 85 ? 8.968 -13.062 -20.928 1.00 90.12 85 SER A O 1
ATOM 652 N N . ARG A 1 86 ? 9.000 -11.923 -18.983 1.00 89.19 86 ARG A N 1
ATOM 653 C CA . ARG A 1 86 ? 7.787 -12.489 -18.387 1.00 89.19 86 ARG A CA 1
ATOM 654 C C . ARG A 1 86 ? 7.223 -11.511 -17.361 1.00 89.19 86 ARG A C 1
ATOM 656 O O . ARG A 1 86 ? 7.990 -10.863 -16.655 1.00 89.19 86 ARG A O 1
ATOM 663 N N . GLU A 1 87 ? 5.904 -11.474 -17.288 1.00 88.62 87 GLU A N 1
ATOM 664 C CA . GLU A 1 87 ? 5.102 -10.829 -16.253 1.00 88.62 87 GLU A CA 1
ATOM 665 C C . GLU A 1 87 ? 4.089 -11.866 -15.761 1.00 88.62 87 GLU A C 1
ATOM 667 O O . GLU A 1 87 ? 3.619 -12.683 -16.559 1.00 88.62 87 GLU A O 1
ATOM 672 N N . ASP A 1 88 ? 3.805 -11.881 -14.463 1.00 89.44 88 ASP A N 1
ATOM 673 C CA . ASP A 1 88 ? 2.811 -12.775 -13.876 1.00 89.44 88 ASP A CA 1
ATOM 674 C C . ASP A 1 88 ? 2.212 -12.142 -12.615 1.00 89.44 88 ASP A C 1
ATOM 676 O O . ASP A 1 88 ? 2.626 -11.071 -12.182 1.00 89.44 88 ASP A O 1
ATOM 680 N N . THR A 1 89 ? 1.213 -12.785 -12.025 1.00 90.19 89 THR A N 1
ATOM 681 C CA . THR A 1 89 ? 0.728 -12.438 -10.689 1.00 90.19 89 THR A CA 1
ATOM 682 C C . THR A 1 89 ? 0.527 -13.716 -9.897 1.00 90.19 89 THR A C 1
ATOM 684 O O . THR A 1 89 ? -0.178 -14.635 -10.312 1.00 90.19 89 THR A O 1
ATOM 687 N N . LEU A 1 90 ? 1.176 -13.777 -8.744 1.00 91.19 90 LEU A N 1
ATOM 688 C CA . LEU A 1 90 ? 1.189 -14.916 -7.852 1.00 91.19 90 LEU A CA 1
ATOM 689 C C . LEU A 1 90 ? 0.197 -14.689 -6.714 1.00 91.19 90 LEU A C 1
ATOM 691 O O . LEU A 1 90 ? 0.314 -13.746 -5.929 1.00 91.19 90 LEU A O 1
ATOM 695 N N . VAL A 1 91 ? -0.761 -15.606 -6.608 1.00 92.12 91 VAL A N 1
ATOM 696 C CA . VAL A 1 91 ? -1.615 -15.733 -5.428 1.00 92.12 91 VAL A CA 1
ATOM 697 C C . VAL A 1 91 ? -0.876 -16.597 -4.417 1.00 92.12 91 VAL A C 1
ATOM 699 O O . VAL A 1 91 ? -0.533 -17.744 -4.706 1.00 92.12 91 VAL A O 1
ATOM 702 N N . LEU A 1 92 ? -0.625 -16.054 -3.230 1.00 85.88 92 LEU A N 1
ATOM 703 C CA . LEU A 1 92 ? 0.071 -16.783 -2.176 1.00 85.88 92 LEU A CA 1
ATOM 704 C C . LEU A 1 92 ? -0.841 -17.880 -1.606 1.00 85.88 92 LEU A C 1
ATOM 706 O O . LEU A 1 92 ? -1.908 -17.602 -1.052 1.00 85.88 92 LEU A O 1
ATOM 710 N N . GLU A 1 93 ? -0.422 -19.142 -1.735 1.00 81.19 93 GLU A N 1
ATOM 711 C CA . GLU A 1 93 ? -1.157 -20.283 -1.170 1.00 81.19 93 GLU A CA 1
ATOM 712 C C . GLU A 1 93 ? -1.110 -20.284 0.366 1.00 81.19 93 GLU A C 1
ATOM 714 O O . GLU A 1 93 ? -2.092 -20.631 1.029 1.00 81.19 93 GLU A O 1
ATOM 719 N N . GLN A 1 94 ? 0.025 -19.857 0.927 1.00 82.44 94 GLN A N 1
ATOM 720 C CA . GLN A 1 94 ? 0.243 -19.690 2.360 1.00 82.44 94 GLN A CA 1
ATOM 721 C C . GLN A 1 94 ? 0.314 -18.204 2.711 1.00 82.44 94 GLN A C 1
ATOM 723 O O . GLN A 1 94 ? 0.952 -17.424 2.011 1.00 82.44 94 GLN A O 1
ATOM 728 N N . ASP A 1 95 ? -0.349 -17.815 3.801 1.00 83.06 95 ASP A N 1
ATOM 729 C CA . ASP A 1 95 ? -0.290 -16.439 4.289 1.00 83.06 95 ASP A CA 1
ATOM 730 C C . ASP A 1 95 ? 1.072 -16.159 4.936 1.00 83.06 95 ASP A C 1
ATOM 732 O O . ASP A 1 95 ? 1.409 -16.741 5.967 1.00 83.06 95 ASP A O 1
ATOM 736 N N . GLU A 1 96 ? 1.830 -15.231 4.354 1.00 82.31 96 GLU A N 1
ATOM 737 C CA . GLU A 1 96 ? 3.135 -14.802 4.875 1.00 82.31 96 GLU A CA 1
ATOM 738 C C . GLU A 1 96 ? 3.012 -13.828 6.065 1.00 82.31 96 GLU A C 1
ATOM 740 O O . GLU A 1 96 ? 4.005 -13.477 6.700 1.00 82.31 96 GLU A O 1
ATOM 745 N N . GLY A 1 97 ? 1.791 -13.404 6.413 1.00 91.88 97 GLY A N 1
ATOM 746 C CA . GLY A 1 97 ? 1.507 -12.576 7.588 1.00 91.88 97 GLY A CA 1
ATOM 747 C C . GLY A 1 97 ? 1.767 -11.080 7.403 1.00 91.88 97 GLY A C 1
ATOM 748 O O . GLY A 1 97 ? 1.452 -10.296 8.301 1.00 91.88 97 GLY A O 1
ATOM 749 N N . ASP A 1 98 ? 2.268 -10.654 6.244 1.00 94.06 98 ASP A N 1
ATOM 750 C CA . ASP A 1 98 ? 2.451 -9.236 5.921 1.00 94.06 98 ASP A CA 1
ATOM 751 C C . ASP A 1 98 ? 1.128 -8.471 5.929 1.00 94.06 98 ASP A C 1
ATOM 753 O O . ASP A 1 98 ? 1.061 -7.371 6.477 1.00 94.06 98 ASP A O 1
ATOM 757 N N . GLY A 1 99 ? 0.031 -9.086 5.473 1.00 95.88 99 GLY A N 1
ATOM 758 C CA . GL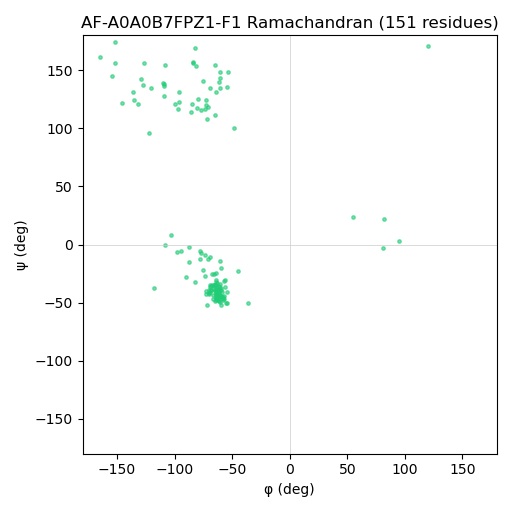Y A 1 99 ? -1.284 -8.452 5.582 1.00 95.88 99 GLY A CA 1
ATOM 759 C C . GLY A 1 99 ? -1.681 -8.121 7.019 1.00 95.88 99 GLY A C 1
ATOM 760 O O . GLY A 1 99 ? -2.170 -7.024 7.297 1.00 95.88 99 GLY A O 1
ATOM 761 N N . ARG A 1 100 ? -1.400 -9.031 7.954 1.00 96.56 100 ARG A N 1
ATOM 762 C CA . ARG A 1 100 ? -1.658 -8.833 9.388 1.00 96.56 100 ARG A CA 1
ATOM 763 C C . ARG A 1 100 ? -0.776 -7.732 9.959 1.00 96.56 100 ARG A C 1
ATOM 765 O O . ARG A 1 100 ? -1.266 -6.871 10.690 1.00 96.56 100 ARG A O 1
ATOM 772 N N . ARG A 1 101 ? 0.506 -7.725 9.587 1.00 96.44 101 ARG A N 1
ATOM 773 C CA . ARG A 1 101 ? 1.477 -6.707 10.003 1.00 96.44 101 ARG A CA 1
ATOM 774 C C . ARG A 1 101 ? 1.054 -5.310 9.558 1.00 96.44 101 ARG A C 1
ATOM 776 O O . ARG A 1 101 ? 0.988 -4.407 10.388 1.00 96.44 101 ARG A O 1
ATOM 783 N N . GLU A 1 102 ? 0.747 -5.126 8.279 1.00 97.62 102 GLU A N 1
ATOM 784 C CA . GLU A 1 102 ? 0.434 -3.802 7.735 1.00 97.62 102 GLU A CA 1
ATOM 785 C C . GLU A 1 102 ? -0.912 -3.272 8.231 1.00 97.62 102 GLU A C 1
ATOM 787 O O . GLU A 1 102 ? -1.041 -2.096 8.584 1.00 97.62 102 GLU A O 1
ATOM 792 N N . VAL A 1 103 ? -1.917 -4.143 8.341 1.00 98.12 103 VAL A N 1
ATOM 793 C CA . VAL A 1 103 ? -3.201 -3.771 8.944 1.00 98.12 103 VAL A CA 1
ATOM 794 C C . VAL A 1 103 ? -3.025 -3.405 10.417 1.00 98.12 103 VAL A C 1
ATOM 796 O O . VAL A 1 103 ? -3.530 -2.367 10.847 1.00 98.12 103 VAL A O 1
ATOM 799 N N . GLY A 1 104 ? -2.280 -4.205 11.182 1.00 97.44 104 GLY A N 1
ATOM 800 C CA . GLY A 1 104 ? -1.987 -3.921 12.587 1.00 97.44 104 GLY A CA 1
ATOM 801 C C . GLY A 1 104 ? -1.281 -2.577 12.770 1.00 97.44 104 GLY A C 1
ATOM 802 O O . GLY A 1 104 ? -1.704 -1.769 13.598 1.00 97.44 104 GLY A O 1
ATOM 803 N N . THR A 1 105 ? -0.268 -2.297 11.945 1.00 96.44 105 THR A N 1
ATOM 804 C CA . THR A 1 105 ? 0.469 -1.024 11.943 1.00 96.44 105 THR A CA 1
ATOM 805 C C . THR A 1 105 ? -0.453 0.168 11.696 1.00 96.44 105 THR A C 1
ATOM 807 O O . THR A 1 105 ? -0.408 1.144 12.450 1.00 96.44 105 THR A O 1
ATOM 810 N N . LEU A 1 106 ? -1.333 0.097 10.689 1.00 97.38 106 LEU A N 1
ATOM 811 C CA . LEU A 1 106 ? -2.287 1.175 10.422 1.00 97.38 106 LEU A CA 1
ATOM 812 C C . LEU A 1 106 ? -3.272 1.366 11.585 1.00 97.38 106 LEU A C 1
ATOM 814 O O . LEU A 1 106 ? -3.542 2.499 11.990 1.00 97.38 106 LEU A O 1
ATOM 818 N N . LEU A 1 107 ? -3.831 0.280 12.123 1.00 97.50 107 LEU A N 1
ATOM 819 C CA . LEU A 1 107 ? -4.824 0.362 13.197 1.00 97.50 107 LEU A CA 1
ATOM 820 C C . LEU A 1 107 ? -4.224 0.924 14.494 1.00 97.50 107 LEU A C 1
ATOM 822 O O . LEU A 1 107 ? -4.883 1.715 15.173 1.00 97.50 107 LEU A O 1
ATOM 826 N N . ALA A 1 108 ? -2.958 0.611 14.779 1.00 96.12 108 ALA A N 1
ATOM 827 C CA . ALA A 1 108 ? -2.207 1.149 15.912 1.00 96.12 108 ALA A CA 1
ATOM 828 C C . ALA A 1 108 ? -1.837 2.640 15.766 1.00 96.12 108 ALA A C 1
ATOM 830 O O . ALA A 1 108 ? -1.410 3.273 16.734 1.00 96.12 108 ALA A O 1
ATOM 831 N N . TYR A 1 109 ? -1.990 3.228 14.577 1.00 93.38 109 TYR A N 1
ATOM 832 C CA . TYR A 1 109 ? -1.630 4.620 14.334 1.00 93.38 109 TYR A CA 1
ATOM 833 C C . TYR A 1 109 ? -2.622 5.577 15.011 1.00 93.38 109 TYR A C 1
ATOM 835 O O . TYR A 1 109 ? -3.765 5.701 14.579 1.00 93.38 109 TYR A O 1
ATOM 843 N N . ALA A 1 110 ? -2.206 6.255 16.081 1.00 93.81 110 ALA A N 1
ATOM 844 C CA . ALA A 1 110 ? -3.070 7.166 16.837 1.00 93.81 110 ALA A CA 1
ATOM 845 C C . ALA A 1 110 ? -3.580 8.341 15.975 1.00 93.81 110 ALA A C 1
ATOM 847 O O . ALA A 1 110 ? -2.821 8.902 15.177 1.00 93.81 110 ALA A O 1
ATOM 848 N N . GLU A 1 111 ? -4.846 8.732 16.140 1.00 92.62 111 GLU A N 1
ATOM 849 C CA . GLU A 1 111 ? -5.456 9.813 15.349 1.00 92.62 111 GLU A CA 1
ATOM 850 C C . GLU A 1 111 ? -4.764 11.159 15.595 1.00 92.62 111 GLU A C 1
ATOM 852 O O . GLU A 1 111 ? -4.583 11.947 14.669 1.00 92.62 111 GLU A O 1
ATOM 857 N N . GLU A 1 112 ? -4.271 11.391 16.810 1.00 94.12 112 GLU A N 1
ATOM 858 C CA . GLU A 1 112 ? -3.519 12.585 17.191 1.00 94.12 112 GLU A CA 1
ATOM 859 C C . GLU A 1 112 ? -2.188 12.674 16.438 1.00 94.12 112 GLU A C 1
ATOM 861 O O . GLU A 1 112 ? -1.760 13.763 16.055 1.00 94.12 112 GLU A O 1
ATOM 866 N N . LYS A 1 113 ? -1.541 11.530 16.163 1.00 93.69 113 LYS A N 1
ATOM 867 C CA . LYS A 1 113 ? -0.323 11.493 15.339 1.00 93.69 113 LYS A CA 1
ATOM 868 C C . LYS A 1 113 ? -0.630 11.846 13.887 1.00 93.69 113 LYS A C 1
ATOM 870 O O . LYS A 1 113 ? 0.157 12.551 13.263 1.00 93.69 113 LYS A O 1
ATOM 875 N N . ILE A 1 114 ? -1.763 11.385 13.355 1.00 94.19 114 ILE A N 1
ATOM 876 C CA . ILE A 1 114 ? -2.228 11.768 12.011 1.00 94.19 114 ILE A CA 1
ATOM 877 C C . ILE A 1 114 ? -2.520 13.273 11.984 1.00 94.19 114 ILE A C 1
ATOM 879 O O . ILE A 1 114 ? -2.095 13.964 11.062 1.00 94.19 114 ILE A O 1
ATOM 883 N N . ALA A 1 115 ? -3.173 13.798 13.024 1.00 95.19 115 ALA A N 1
ATOM 884 C CA . ALA A 1 115 ? -3.472 15.219 13.158 1.00 95.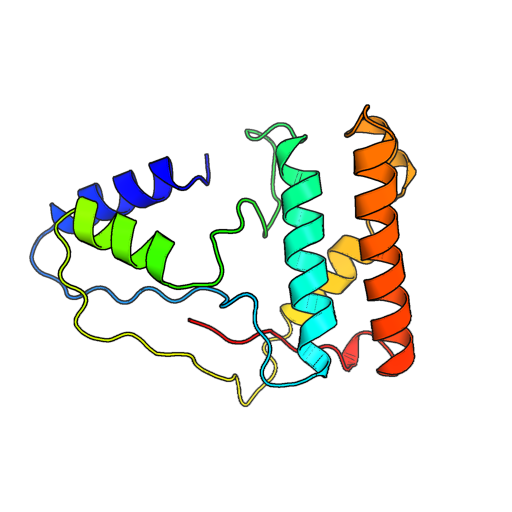19 115 ALA A CA 1
ATOM 885 C C . ALA A 1 115 ? -2.221 16.102 13.214 1.00 95.19 115 ALA A C 1
ATOM 887 O O . ALA A 1 115 ? -2.189 17.151 12.572 1.00 95.19 115 ALA A O 1
ATOM 888 N N . ALA A 1 116 ? -1.187 15.661 13.930 1.00 95.44 116 ALA A N 1
ATOM 889 C CA . ALA A 1 116 ? 0.083 16.371 14.022 1.00 95.44 116 ALA A CA 1
ATOM 890 C C . ALA A 1 116 ? 0.876 16.361 12.703 1.00 95.44 116 ALA A C 1
ATOM 892 O O . ALA A 1 116 ? 1.555 17.337 12.395 1.00 95.44 116 ALA A O 1
ATOM 893 N N . LEU A 1 117 ? 0.801 15.271 11.931 1.00 95.38 117 LEU A N 1
ATOM 894 C CA . LEU A 1 117 ? 1.539 15.119 10.672 1.00 95.38 117 LEU A CA 1
ATOM 895 C C . LEU A 1 117 ? 0.856 15.797 9.481 1.00 95.38 117 LEU A C 1
ATOM 897 O O . LEU A 1 117 ? 1.541 16.256 8.572 1.00 95.38 117 LEU A O 1
ATOM 901 N N . ILE A 1 118 ? -0.478 15.843 9.462 1.00 96.75 118 ILE A N 1
ATOM 902 C CA . ILE A 1 118 ? -1.256 16.197 8.269 1.00 96.75 118 ILE A CA 1
ATOM 903 C C . ILE A 1 118 ? -2.154 17.401 8.578 1.00 96.75 118 ILE A C 1
ATOM 905 O O . ILE A 1 118 ? -3.262 17.224 9.092 1.00 96.75 118 ILE A O 1
ATOM 909 N N . PRO A 1 119 ? -1.737 18.642 8.255 1.00 94.75 119 PRO A N 1
ATOM 910 C CA . PRO A 1 119 ? -2.510 19.848 8.569 1.00 94.75 119 PRO A CA 1
ATOM 911 C C . PRO A 1 119 ? -3.849 19.949 7.826 1.00 94.75 119 PRO A C 1
ATOM 913 O O . PRO A 1 119 ? -4.789 20.571 8.328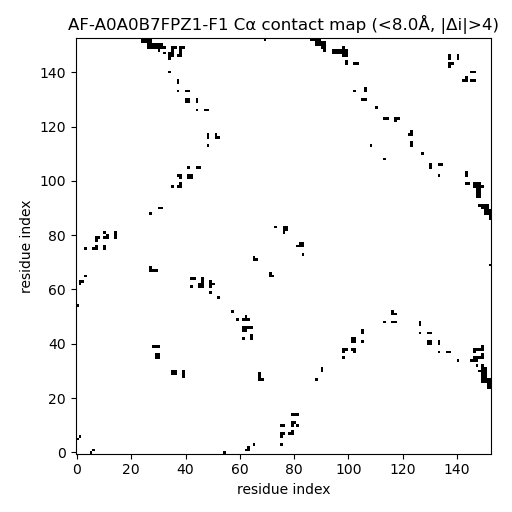 1.00 94.75 119 PRO A O 1
ATOM 916 N N . ASN A 1 120 ? -3.970 19.314 6.658 1.00 97.62 120 ASN A N 1
ATOM 917 C CA . ASN A 1 120 ? -5.186 19.336 5.850 1.00 97.62 120 ASN A CA 1
ATOM 918 C C . ASN A 1 120 ? -6.265 18.401 6.421 1.00 97.62 120 ASN A C 1
ATOM 920 O O . ASN A 1 120 ? -6.122 17.180 6.425 1.00 97.62 120 ASN A O 1
ATOM 924 N N . GLU A 1 121 ? -7.390 18.970 6.853 1.00 97.12 121 GLU A N 1
ATOM 925 C CA . GLU A 1 121 ? -8.510 18.213 7.422 1.00 97.12 121 GLU A CA 1
ATOM 926 C C . GLU A 1 121 ? -9.136 17.204 6.452 1.00 97.12 121 GLU A C 1
ATOM 928 O O . GLU A 1 121 ? -9.514 16.110 6.867 1.00 97.12 121 GLU A O 1
ATOM 933 N N . ARG A 1 122 ? -9.211 17.525 5.156 1.00 97.81 122 ARG A N 1
ATOM 934 C CA . ARG A 1 122 ? -9.831 16.644 4.151 1.00 97.81 122 ARG A CA 1
ATOM 935 C C . ARG A 1 122 ? -8.991 15.387 3.924 1.00 97.81 122 ARG A C 1
ATOM 937 O O . ARG A 1 122 ? -9.540 14.296 3.764 1.00 97.81 122 ARG A O 1
ATOM 944 N N . GLU A 1 123 ? -7.668 15.529 3.960 1.00 97.56 123 GLU A N 1
ATOM 945 C CA . GLU A 1 123 ? -6.729 14.404 3.889 1.00 97.56 123 GLU A CA 1
ATOM 946 C C . GLU A 1 123 ? -6.845 13.524 5.137 1.00 97.56 123 GLU A C 1
ATOM 948 O O . GLU A 1 123 ? -7.028 12.311 5.014 1.00 97.56 123 GLU A O 1
ATOM 953 N N . ARG A 1 124 ? -6.871 14.130 6.335 1.00 96.94 124 ARG A N 1
ATOM 954 C CA . ARG A 1 124 ? -7.095 13.395 7.593 1.00 96.94 124 ARG A CA 1
ATOM 955 C C . ARG A 1 124 ? -8.404 12.619 7.592 1.00 96.94 124 ARG A C 1
ATOM 957 O O . ARG A 1 124 ? -8.414 11.443 7.942 1.00 96.94 124 ARG A O 1
ATOM 964 N N . ALA A 1 125 ? -9.499 13.256 7.179 1.00 97.50 125 ALA A N 1
ATOM 965 C CA . ALA A 1 125 ? -10.808 12.616 7.103 1.00 97.50 125 ALA A CA 1
ATOM 966 C C . ALA A 1 125 ? -10.792 11.408 6.154 1.00 97.50 125 ALA A C 1
ATOM 968 O O . ALA A 1 125 ? -11.368 10.368 6.469 1.00 97.50 125 ALA A O 1
ATOM 969 N N . THR A 1 126 ? -10.078 11.514 5.030 1.00 97.81 126 THR A N 1
ATOM 970 C CA . THR A 1 126 ? -9.916 10.410 4.074 1.00 97.81 126 THR A CA 1
ATOM 971 C C . THR A 1 126 ? -9.134 9.248 4.691 1.00 97.81 126 THR A C 1
ATOM 973 O O . THR A 1 126 ? -9.600 8.110 4.652 1.00 97.81 126 THR A O 1
ATOM 976 N N . ILE A 1 127 ? -7.987 9.522 5.321 1.00 97.50 127 ILE A N 1
ATOM 977 C CA . ILE A 1 127 ? -7.148 8.499 5.966 1.00 97.50 127 ILE A CA 1
ATOM 978 C C . ILE A 1 127 ? -7.902 7.812 7.110 1.00 97.50 127 ILE A C 1
ATOM 980 O O . ILE A 1 127 ? -7.917 6.583 7.181 1.00 97.50 127 ILE A O 1
ATOM 984 N N . ASN A 1 128 ? -8.590 8.575 7.961 1.00 97.25 128 ASN A N 1
ATOM 985 C CA . ASN A 1 128 ? -9.409 8.024 9.042 1.00 97.25 128 ASN A CA 1
ATOM 986 C C . ASN A 1 128 ? -10.593 7.209 8.501 1.00 97.25 128 ASN A C 1
ATOM 988 O O . ASN A 1 128 ? -10.927 6.165 9.061 1.00 97.25 128 ASN A O 1
ATOM 992 N N . GLY A 1 129 ? -11.186 7.623 7.378 1.00 97.94 129 GLY A N 1
ATOM 993 C CA . GLY A 1 129 ? -12.197 6.844 6.665 1.00 97.94 129 GLY A CA 1
ATOM 994 C C . GLY A 1 129 ? -11.665 5.487 6.192 1.00 97.94 129 GLY A C 1
ATOM 995 O O . GLY A 1 129 ? -12.308 4.460 6.424 1.00 97.94 129 GLY A O 1
ATOM 996 N N . ILE A 1 130 ? -10.465 5.457 5.601 1.00 98.00 130 ILE A N 1
ATOM 997 C CA . ILE A 1 130 ? -9.801 4.209 5.191 1.00 98.00 130 ILE A CA 1
ATOM 998 C C . ILE A 1 130 ? -9.482 3.346 6.416 1.00 98.00 130 ILE A C 1
ATOM 1000 O O . ILE A 1 130 ? -9.835 2.168 6.432 1.00 98.00 130 ILE A O 1
ATOM 1004 N N . LYS A 1 131 ? -8.897 3.925 7.472 1.00 98.06 131 LYS A N 1
ATOM 1005 C CA . LYS A 1 131 ? -8.593 3.226 8.730 1.00 98.06 131 LYS A CA 1
ATOM 1006 C C . LYS A 1 131 ? -9.847 2.603 9.354 1.00 98.06 131 LYS A C 1
ATOM 1008 O O . LYS A 1 131 ? -9.831 1.436 9.741 1.00 98.06 131 LYS A O 1
ATOM 1013 N N . GLY A 1 132 ? -10.958 3.339 9.389 1.00 98.06 132 GLY A N 1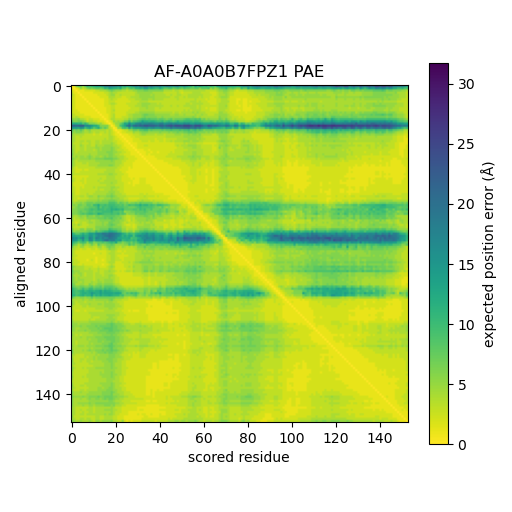
ATOM 1014 C CA . GLY A 1 132 ? -12.249 2.832 9.854 1.00 98.06 132 GLY A CA 1
ATOM 1015 C C . GLY A 1 132 ? -12.804 1.708 8.973 1.00 98.06 132 GLY A C 1
ATOM 1016 O O . GLY A 1 132 ? -13.347 0.733 9.493 1.00 98.06 132 GLY A O 1
ATOM 1017 N N . SER A 1 133 ? -12.641 1.802 7.650 1.00 98.25 133 SER A N 1
ATOM 1018 C CA . SER A 1 133 ? -13.011 0.733 6.710 1.00 98.25 133 SER A CA 1
ATOM 1019 C C . SER A 1 133 ? -12.197 -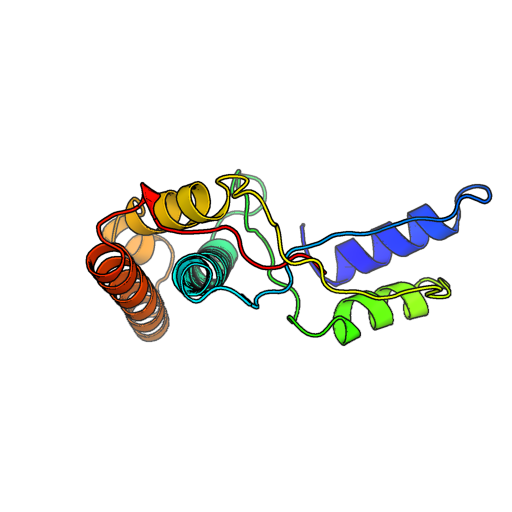0.545 6.945 1.00 98.25 133 SER A C 1
ATOM 1021 O O . SER A 1 133 ? -12.761 -1.640 7.010 1.00 98.25 133 SER A O 1
ATOM 1023 N N . VAL A 1 134 ? -10.884 -0.405 7.156 1.00 98.44 134 VAL A N 1
ATOM 1024 C CA . VAL A 1 134 ? -9.983 -1.512 7.503 1.00 98.44 134 VAL A CA 1
ATOM 1025 C C . VAL A 1 134 ? -10.417 -2.160 8.814 1.00 98.44 134 VAL A C 1
ATOM 1027 O O . VAL A 1 134 ? -10.623 -3.370 8.832 1.00 98.44 134 VAL A O 1
ATOM 1030 N N . SER A 1 135 ? -10.658 -1.376 9.871 1.00 98.44 135 SER A N 1
ATOM 1031 C CA . SER A 1 135 ? -11.116 -1.892 11.170 1.00 98.44 135 SER A CA 1
ATOM 1032 C C . SER A 1 135 ? -12.390 -2.727 11.035 1.00 98.44 135 SER A C 1
ATOM 1034 O O . SER A 1 135 ? -12.424 -3.878 11.457 1.00 98.44 135 SER A O 1
ATOM 1036 N N . ARG A 1 136 ? -13.420 -2.198 10.360 1.00 98.38 136 ARG A N 1
ATOM 1037 C CA . ARG A 1 136 ? -14.680 -2.934 10.149 1.00 98.38 136 ARG A CA 1
ATOM 1038 C C . ARG A 1 136 ? -14.493 -4.190 9.306 1.00 98.38 136 ARG A C 1
ATOM 1040 O O . ARG A 1 136 ? -15.244 -5.148 9.462 1.00 98.38 136 ARG A O 1
ATOM 1047 N N . SER A 1 137 ? -13.547 -4.172 8.372 1.00 97.94 137 SER A N 1
ATOM 1048 C CA . SER A 1 137 ? -13.239 -5.344 7.558 1.00 97.94 137 SER A CA 1
ATOM 1049 C C . SER A 1 137 ? -12.570 -6.423 8.406 1.00 97.94 137 SER A C 1
ATOM 1051 O O . SER A 1 137 ? -12.987 -7.570 8.336 1.00 97.94 137 SER A O 1
ATOM 1053 N N . VAL A 1 138 ? -11.625 -6.057 9.277 1.00 98.19 138 VAL A N 1
ATOM 1054 C CA . VAL A 1 138 ? -11.009 -6.974 10.252 1.00 98.19 138 VAL A CA 1
ATOM 1055 C C . VAL A 1 138 ? -12.059 -7.594 11.175 1.00 98.19 138 VAL A C 1
ATOM 1057 O O . VAL A 1 138 ? -12.064 -8.811 11.355 1.00 98.19 138 VAL A O 1
ATOM 1060 N N . ASP A 1 139 ? -12.995 -6.793 11.690 1.00 98.12 139 ASP A N 1
ATOM 1061 C CA . ASP A 1 139 ? -14.087 -7.293 12.536 1.00 98.12 139 ASP A CA 1
ATOM 1062 C C . ASP A 1 139 ? -14.948 -8.323 11.790 1.00 98.12 139 ASP A C 1
ATOM 1064 O O . ASP A 1 139 ? -15.252 -9.391 12.320 1.00 98.12 139 ASP A O 1
ATOM 1068 N N . LYS A 1 140 ? -15.296 -8.045 10.525 1.00 97.88 140 LYS A N 1
ATOM 1069 C CA . LYS A 1 140 ? -16.060 -8.972 9.669 1.00 97.88 140 LYS A CA 1
ATOM 1070 C C . LYS A 1 140 ? -15.311 -10.265 9.364 1.00 97.88 140 LYS A C 1
ATOM 1072 O O . LYS A 1 140 ? -15.951 -11.295 9.175 1.00 97.88 140 LYS A O 1
ATOM 1077 N N . LEU A 1 141 ? -13.984 -10.211 9.301 1.00 97.19 141 LEU A N 1
ATOM 1078 C CA . LEU A 1 141 ? -13.146 -11.392 9.131 1.00 97.19 141 LEU A CA 1
ATOM 1079 C C . LEU A 1 141 ? -13.000 -12.196 10.430 1.00 97.19 141 LEU A C 1
ATOM 1081 O O . LEU A 1 141 ? -12.451 -13.289 10.387 1.00 97.19 141 LEU A O 1
ATOM 1085 N N . GLY A 1 142 ? -13.487 -11.706 11.574 1.00 97.56 142 GLY A N 1
ATOM 1086 C CA . GLY A 1 142 ? -13.338 -12.377 12.868 1.00 97.56 142 GLY A CA 1
ATOM 1087 C C . GLY A 1 142 ? -11.987 -12.122 13.540 1.00 97.56 142 GLY A C 1
ATOM 1088 O O . GLY A 1 142 ? -11.571 -12.914 14.381 1.00 97.56 142 GLY A O 1
ATOM 1089 N N . GLY A 1 143 ? -11.303 -11.037 13.173 1.00 97.25 143 GLY A N 1
ATOM 1090 C CA . GLY A 1 143 ? -10.056 -10.602 13.798 1.00 97.25 143 GLY A CA 1
ATOM 1091 C C . GLY A 1 143 ? -8.870 -10.531 12.841 1.00 97.25 143 GLY A C 1
ATOM 1092 O O . GLY A 1 143 ? -8.927 -10.966 11.689 1.00 97.25 143 GLY A O 1
ATOM 1093 N N . LEU A 1 144 ? -7.775 -9.951 13.346 1.00 97.06 144 LEU A N 1
ATOM 1094 C CA . LEU A 1 144 ? -6.568 -9.679 12.564 1.00 97.06 144 LEU A CA 1
ATOM 1095 C C . LEU A 1 144 ? -5.953 -10.961 11.991 1.00 97.06 144 LEU A C 1
ATOM 1097 O O . LEU A 1 144 ? -5.476 -10.940 10.867 1.00 97.06 144 LEU A O 1
ATOM 1101 N N . GLU A 1 145 ? -6.042 -12.082 12.709 1.00 96.00 145 GLU A N 1
ATOM 1102 C CA . GLU A 1 145 ? -5.489 -13.378 12.285 1.00 96.00 145 GLU A CA 1
ATOM 1103 C C . GLU A 1 145 ? -6.064 -13.913 10.967 1.00 96.00 145 GLU A C 1
ATOM 1105 O O . GLU A 1 145 ? -5.436 -14.741 10.313 1.00 96.00 145 GLU A O 1
ATOM 1110 N N . ASN A 1 146 ? -7.238 -13.429 10.556 1.00 96.25 146 ASN A N 1
ATOM 1111 C CA . ASN A 1 146 ? -7.889 -13.855 9.319 1.00 96.25 146 ASN A CA 1
ATOM 1112 C C . ASN A 1 146 ? -7.574 -12.948 8.122 1.00 96.25 146 ASN A C 1
ATOM 1114 O O . ASN A 1 146 ? -7.987 -13.267 7.003 1.00 96.25 146 ASN A O 1
ATOM 1118 N N . VAL A 1 147 ? -6.863 -11.835 8.337 1.00 97.31 147 VAL A N 1
ATOM 1119 C CA . VAL A 1 147 ? -6.351 -10.982 7.258 1.00 97.31 147 VAL A CA 1
ATOM 1120 C C . VAL A 1 147 ? -5.247 -11.726 6.519 1.00 97.31 147 VAL A C 1
ATOM 1122 O O . VAL A 1 147 ? -4.356 -12.292 7.145 1.00 97.31 147 VAL A O 1
ATOM 1125 N N . ARG A 1 148 ? -5.292 -11.685 5.186 1.00 96.12 148 ARG A N 1
ATOM 1126 C CA . ARG A 1 148 ? -4.273 -12.298 4.331 1.00 96.12 148 ARG A CA 1
ATOM 1127 C C . ARG A 1 148 ? -3.383 -11.270 3.649 1.00 96.12 148 ARG A C 1
ATOM 1129 O O . ARG A 1 148 ? -3.790 -10.133 3.403 1.00 96.12 148 ARG A O 1
ATOM 1136 N N . THR A 1 149 ? -2.174 -11.692 3.307 1.00 95.88 149 THR A N 1
ATOM 1137 C CA . THR A 1 149 ? -1.303 -10.983 2.372 1.00 95.88 149 THR A CA 1
ATOM 1138 C C . THR A 1 149 ? -1.971 -10.863 0.991 1.00 95.88 149 THR A C 1
ATOM 1140 O O . THR A 1 149 ? -2.801 -11.688 0.607 1.00 95.88 149 THR A O 1
ATOM 1143 N N . ILE A 1 150 ? -1.665 -9.772 0.285 1.00 94.94 150 ILE A N 1
ATOM 1144 C CA . ILE A 1 150 ? -2.197 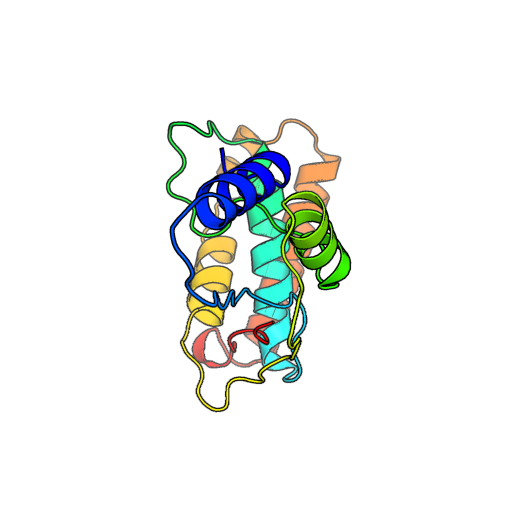-9.468 -1.053 1.00 94.94 150 ILE A CA 1
ATOM 1145 C C . ILE A 1 150 ? -1.395 -10.209 -2.120 1.00 94.94 150 ILE A C 1
ATOM 1147 O O . ILE A 1 150 ? -0.344 -10.772 -1.820 1.00 94.94 150 ILE A O 1
ATOM 1151 N N . ASP A 1 151 ? -1.887 -10.210 -3.356 1.00 93.50 151 ASP A N 1
ATOM 1152 C CA . ASP A 1 151 ? -1.199 -10.887 -4.452 1.00 93.50 151 ASP A CA 1
ATOM 1153 C C . ASP A 1 151 ? 0.158 -10.211 -4.731 1.00 93.50 151 ASP A C 1
ATOM 1155 O O . ASP A 1 151 ? 0.350 -9.017 -4.458 1.00 93.50 151 ASP A O 1
ATOM 1159 N N . VAL A 1 152 ? 1.099 -10.971 -5.287 1.00 91.25 152 VAL A N 1
ATOM 1160 C CA . VAL A 1 152 ? 2.440 -10.498 -5.657 1.00 91.25 152 VAL A CA 1
ATOM 1161 C C . VAL A 1 152 ? 2.540 -10.442 -7.176 1.00 91.25 152 VAL A C 1
ATOM 1163 O O . VAL A 1 152 ? 2.224 -11.414 -7.851 1.00 91.25 152 VAL A O 1
ATOM 1166 N N . TRP A 1 153 ? 2.962 -9.302 -7.704 1.00 88.56 153 TRP A N 1
ATOM 1167 C CA . TRP A 1 153 ? 3.299 -9.081 -9.106 1.00 88.56 153 TRP A CA 1
ATOM 1168 C C . TRP A 1 153 ? 4.776 -9.392 -9.346 1.00 88.56 153 TRP A C 1
ATOM 1170 O O . TRP A 1 153 ? 5.609 -8.808 -8.611 1.00 88.56 153 TRP A O 1
#

Radius of gyration: 17.08 Å; Cα contacts (8 Å, |Δi|>4): 187; chains: 1; bounding box: 44×40×39 Å

Sequence (153 aa):
MSSPATLLNNFRTLFSAPSIKRSVAEYALSASNINGYPHVLAVLAQAMIEVHKDYEKSESNVRTVLRSEGISKLQLASEAGWLVSREDTLVLEQDEGDGRREVGTLLAYAEEKIAALIPNERERATINGIKGSVSRSVDKLGGLENVRTIDVW

Solvent-accessible surface area (backbone atoms only — not comparable to full-atom values): 8811 Å² total; per-residue (Å²): 118,80,44,75,70,45,52,29,50,49,39,36,56,59,59,75,43,82,95,69,94,82,87,80,77,44,76,25,72,44,45,92,49,80,47,6,46,42,24,42,54,24,50,52,44,42,24,65,55,39,77,57,51,63,75,93,76,60,82,65,86,59,57,64,80,72,68,56,55,61,63,59,59,52,47,36,33,46,77,34,70,50,81,84,89,79,87,67,74,47,74,69,90,65,74,83,46,57,15,32,52,44,32,49,53,52,71,68,54,53,68,67,58,51,53,73,54,42,86,52,64,68,60,48,53,51,44,52,49,49,51,52,51,33,52,55,46,31,57,74,56,73,32,58,90,52,37,23,41,48,20,34,50

Organism: Thanatephorus cucumeris (strain AG1-IB / isolate 7/3/14) (NCBI:txid1108050)